Protein AF-A0A1R3J299-F1 (afdb_monomer_lite)

Secondary structure (DSSP, 8-state):
-------EEEEEETTEEEEEEESS-STHHHHHHHHHHHS-SSSEEEEEEETTEEEEEEEETTEEEE-

pLDDT: mean 75.84, std 9.53, range [43.66, 88.62]

Foldseek 3Di:
DDPPPPAKKFKAQQLRTPDIDGPDPDCPVVVVSVVSPVDDLDQDWDWDDDPNDIWIWGRDPRITITD

InterPro domains:
  IPR010908 Longin domain [PF13774] (32-65)
  IPR010908 Longin domain [PS50859] (10-67)
  IPR010908 Longin domain [cd14824] (7-66)
  IPR011012 Longin-like domain superfamily [SSF64356] (6-65)
  IPR051097 Synaptobrevin-like vesicular transport protein [PTHR21136] (4-65)

Structure (mmCIF, N/CA/C/O backbone):
data_AF-A0A1R3J299-F1
#
_entry.id   AF-A0A1R3J299-F1
#
loop_
_atom_site.group_PDB
_atom_site.id
_atom_site.type_symbol
_atom_site.label_atom_id
_atom_si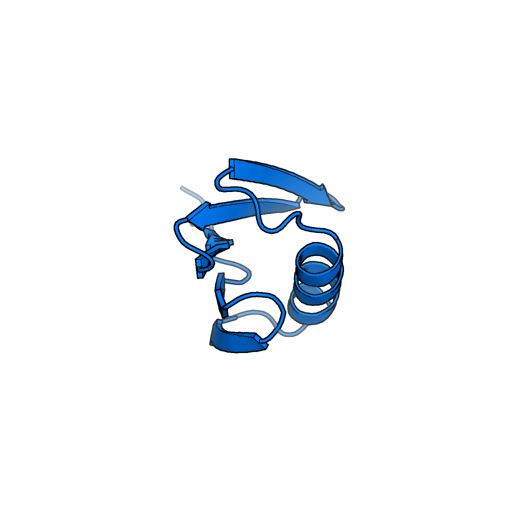te.label_alt_id
_atom_site.label_comp_id
_atom_site.label_asym_id
_atom_site.label_entity_id
_atom_site.label_seq_id
_atom_site.pdbx_PDB_ins_code
_atom_site.Cartn_x
_atom_site.Cartn_y
_atom_site.Cartn_z
_atom_site.occupancy
_atom_site.B_iso_or_equiv
_atom_site.auth_seq_id
_atom_site.auth_comp_id
_atom_site.auth_asym_id
_atom_site.auth_atom_id
_atom_site.pdbx_PDB_model_num
ATOM 1 N N . MET A 1 1 ? -4.187 -7.365 27.798 1.00 43.66 1 MET A N 1
ATOM 2 C CA . MET A 1 1 ? -3.948 -8.046 26.509 1.00 43.66 1 MET A CA 1
ATOM 3 C C . MET A 1 1 ? -4.581 -7.173 25.438 1.00 43.66 1 MET A C 1
ATOM 5 O O . MET A 1 1 ? -5.769 -7.302 25.194 1.00 43.66 1 MET A O 1
ATOM 9 N N . GLY A 1 2 ? -3.851 -6.168 24.946 1.00 44.62 2 GLY A N 1
ATOM 10 C CA . GLY A 1 2 ? -4.391 -5.221 23.969 1.00 44.62 2 GLY A CA 1
ATOM 11 C C . GLY A 1 2 ? -4.499 -5.916 22.622 1.00 44.62 2 GLY A C 1
ATOM 12 O O . GLY A 1 2 ? -3.490 -6.409 22.126 1.00 44.62 2 GLY A O 1
ATOM 13 N N . GLN A 1 3 ? -5.708 -6.016 22.075 1.00 49.53 3 GLN A N 1
ATOM 14 C CA . GLN A 1 3 ? -5.894 -6.442 20.693 1.00 49.53 3 GLN A CA 1
ATOM 15 C C . GLN A 1 3 ? -5.037 -5.520 19.822 1.00 49.53 3 GLN A C 1
ATOM 17 O O . GLN A 1 3 ? -5.237 -4.308 19.820 1.00 49.53 3 GLN A O 1
ATOM 22 N N . GLN A 1 4 ? -4.047 -6.080 19.128 1.00 58.53 4 GLN A N 1
ATOM 23 C CA . GLN A 1 4 ? -3.429 -5.407 17.991 1.00 58.53 4 GLN A CA 1
ATOM 24 C C . GLN A 1 4 ? -4.511 -5.354 16.913 1.00 58.53 4 GLN A C 1
ATOM 26 O O . GLN A 1 4 ? -4.619 -6.262 16.094 1.00 58.53 4 GLN A O 1
ATOM 31 N N . SER A 1 5 ? -5.407 -4.371 17.015 1.00 68.75 5 SER A N 1
ATOM 32 C CA . SER A 1 5 ? -6.483 -4.183 16.053 1.00 68.75 5 SER A CA 1
ATOM 33 C C . SER A 1 5 ? -5.860 -3.927 14.689 1.00 68.75 5 SER A C 1
ATOM 35 O O . SER A 1 5 ? -4.963 -3.092 14.557 1.00 68.75 5 SER A O 1
ATOM 37 N N . LEU A 1 6 ? -6.316 -4.675 13.688 1.00 72.81 6 LEU A N 1
ATOM 38 C CA . LEU A 1 6 ? -5.923 -4.466 12.306 1.00 72.81 6 LEU A CA 1
ATOM 39 C C . LEU A 1 6 ? -6.421 -3.083 11.890 1.00 72.81 6 LEU A C 1
ATOM 41 O O . LEU A 1 6 ? -7.618 -2.876 11.711 1.00 72.81 6 LEU A O 1
ATOM 45 N N . ILE A 1 7 ? -5.507 -2.120 11.791 1.00 78.19 7 ILE A N 1
ATOM 46 C CA . ILE A 1 7 ? -5.897 -0.741 11.490 1.00 78.19 7 ILE A CA 1
ATOM 47 C C . ILE A 1 7 ? -6.359 -0.642 10.042 1.00 78.19 7 ILE A C 1
ATOM 49 O O . ILE A 1 7 ? -7.383 -0.032 9.759 1.00 78.19 7 ILE A O 1
ATOM 53 N N . TYR A 1 8 ? -5.600 -1.250 9.133 1.00 82.31 8 TYR A N 1
ATOM 54 C CA . TYR A 1 8 ? -5.876 -1.215 7.710 1.00 82.31 8 TYR A CA 1
ATOM 55 C C . TYR A 1 8 ? -5.202 -2.390 7.005 1.00 82.31 8 TYR A C 1
ATOM 57 O O . TYR A 1 8 ? -4.024 -2.662 7.243 1.00 82.31 8 TYR A O 1
ATOM 65 N N . ALA A 1 9 ? -5.929 -3.049 6.108 1.00 83.88 9 ALA A N 1
ATOM 66 C CA . ALA A 1 9 ? -5.392 -4.061 5.210 1.00 83.88 9 ALA A CA 1
ATOM 67 C C . ALA A 1 9 ? -5.924 -3.855 3.795 1.00 83.88 9 ALA A C 1
ATOM 69 O O . ALA A 1 9 ? -7.075 -3.472 3.612 1.00 83.88 9 ALA A O 1
ATOM 70 N N . PHE A 1 10 ? -5.111 -4.161 2.786 1.00 84.44 10 PHE A N 1
ATOM 71 C CA . PHE A 1 10 ? -5.598 -4.277 1.417 1.00 84.44 10 PHE A CA 1
ATOM 72 C C . PHE A 1 10 ? -4.859 -5.348 0.634 1.00 84.44 10 PHE A C 1
ATOM 74 O O . PHE A 1 10 ? -3.756 -5.764 0.994 1.00 84.44 10 PHE A O 1
ATOM 81 N N . VAL A 1 11 ? -5.487 -5.740 -0.470 1.00 86.69 11 VAL A N 1
ATOM 82 C CA . VAL A 1 11 ? -4.905 -6.520 -1.553 1.00 86.69 11 VAL A CA 1
ATOM 83 C C . VAL A 1 11 ? -4.880 -5.650 -2.800 1.00 86.69 11 VAL A C 1
ATOM 85 O O . VAL A 1 11 ? -5.920 -5.160 -3.235 1.00 86.69 11 VAL A O 1
ATOM 88 N N . ALA A 1 12 ? -3.703 -5.459 -3.390 1.00 85.81 12 ALA A N 1
ATOM 89 C CA . ALA A 1 12 ? -3.550 -4.729 -4.647 1.00 85.81 12 ALA A CA 1
ATOM 90 C C . ALA A 1 12 ? -2.759 -5.536 -5.669 1.00 85.81 12 ALA A C 1
ATOM 92 O O . ALA A 1 12 ? -1.919 -6.353 -5.300 1.00 85.81 12 ALA A O 1
ATOM 93 N N . ARG A 1 13 ? -3.002 -5.269 -6.954 1.00 84.50 13 ARG A N 1
ATOM 94 C CA . ARG A 1 13 ? -2.176 -5.746 -8.063 1.00 84.50 13 ARG A CA 1
ATOM 95 C C . ARG A 1 13 ? -1.507 -4.552 -8.736 1.00 84.50 13 ARG A C 1
ATOM 97 O O . ARG A 1 13 ? -2.176 -3.744 -9.381 1.00 84.50 13 ARG A O 1
ATOM 104 N N . GLY A 1 14 ? -0.191 -4.428 -8.582 1.00 80.56 14 GLY A N 1
ATOM 105 C CA . GLY A 1 14 ? 0.514 -3.195 -8.948 1.00 80.56 14 GLY A CA 1
ATOM 106 C C . GLY A 1 14 ? 0.006 -2.014 -8.113 1.00 80.56 14 GLY A C 1
ATOM 107 O O . GLY A 1 14 ? 0.073 -2.063 -6.892 1.00 80.56 14 GLY A O 1
ATOM 108 N N . THR A 1 15 ? -0.538 -0.977 -8.754 1.00 82.12 15 THR A N 1
ATOM 109 C CA . THR A 1 15 ? -1.130 0.198 -8.080 1.00 82.12 15 THR A CA 1
ATOM 110 C C . THR A 1 15 ? -2.652 0.128 -7.925 1.00 82.12 15 THR A C 1
ATOM 112 O O . THR A 1 15 ? -3.257 1.051 -7.383 1.00 82.12 15 THR A O 1
ATOM 115 N N . VAL A 1 16 ? -3.286 -0.954 -8.387 1.00 86.00 16 VAL A N 1
ATOM 116 C CA . VAL A 1 16 ? -4.745 -1.114 -8.354 1.00 86.00 16 VAL A CA 1
ATOM 117 C C . VAL A 1 16 ? -5.149 -1.918 -7.125 1.00 86.00 16 VAL A C 1
ATOM 119 O O . VAL A 1 16 ? -4.849 -3.109 -7.039 1.00 86.00 16 VAL A O 1
ATOM 122 N N . VAL A 1 17 ? -5.850 -1.278 -6.188 1.00 86.69 17 VAL A N 1
ATOM 123 C CA . VAL A 1 17 ? -6.438 -1.942 -5.017 1.00 86.69 17 VAL A CA 1
ATOM 124 C C . VAL A 1 17 ? -7.647 -2.770 -5.458 1.00 86.69 17 VAL A C 1
ATOM 126 O O . VAL A 1 17 ? -8.546 -2.263 -6.122 1.00 86.69 17 VAL A O 1
ATOM 129 N N . LEU A 1 18 ? -7.637 -4.060 -5.123 1.00 88.62 18 LEU A N 1
ATOM 130 C CA . LEU A 1 18 ? -8.696 -5.025 -5.432 1.00 88.62 18 LEU A CA 1
ATOM 131 C C . LEU A 1 18 ? -9.689 -5.164 -4.277 1.00 88.62 18 LEU A C 1
ATOM 133 O O . LEU A 1 18 ? -10.879 -5.355 -4.508 1.00 88.62 18 LEU A O 1
ATOM 137 N N . ALA A 1 19 ? -9.187 -5.096 -3.047 1.00 86.38 19 ALA A N 1
ATOM 138 C CA . ALA A 1 19 ? -9.983 -5.128 -1.832 1.00 86.38 19 ALA A CA 1
ATOM 139 C C . ALA A 1 19 ? -9.231 -4.396 -0.726 1.00 86.38 19 ALA A C 1
ATOM 141 O O . ALA A 1 19 ? -8.022 -4.580 -0.592 1.00 86.38 19 ALA A O 1
ATOM 142 N N . ASP A 1 20 ? -9.937 -3.620 0.081 1.00 87.38 20 ASP A N 1
ATOM 143 C CA . ASP A 1 20 ? -9.412 -2.989 1.281 1.00 87.38 20 ASP A CA 1
ATOM 144 C C . ASP A 1 20 ? -10.375 -3.162 2.457 1.00 87.38 20 ASP A C 1
ATOM 146 O O . ASP A 1 20 ? -11.567 -3.422 2.291 1.00 87.38 20 ASP A O 1
ATOM 150 N N . PHE A 1 21 ? -9.825 -3.078 3.661 1.00 85.19 21 PHE A N 1
ATOM 151 C CA . PHE A 1 21 ? -10.561 -3.183 4.905 1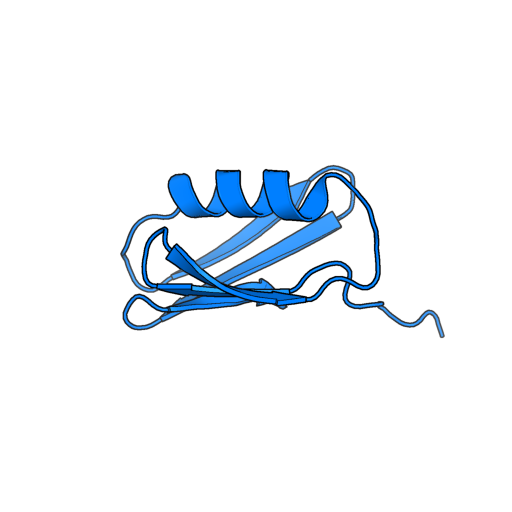.00 85.19 21 PHE A CA 1
ATOM 152 C C . PHE A 1 21 ? -9.949 -2.261 5.954 1.00 85.19 21 PHE A C 1
ATOM 154 O O . PHE A 1 21 ? -8.737 -2.261 6.178 1.00 85.19 21 PHE A O 1
ATOM 161 N N . THR A 1 22 ? -10.811 -1.506 6.628 1.00 83.94 22 THR A N 1
ATOM 162 C CA . THR A 1 22 ? -10.467 -0.687 7.786 1.00 83.94 22 THR A CA 1
ATOM 163 C C . THR A 1 22 ? -11.637 -0.657 8.755 1.00 83.94 22 THR A C 1
ATOM 165 O O . THR A 1 22 ? -12.783 -0.477 8.347 1.00 83.94 22 THR A O 1
ATOM 168 N N . GLU A 1 23 ? -11.350 -0.780 10.046 1.00 80.56 23 GLU A N 1
ATOM 169 C CA . GLU A 1 23 ? -12.311 -0.453 11.110 1.00 80.56 23 GLU A CA 1
ATOM 170 C C . GLU A 1 23 ? -12.189 1.018 11.539 1.00 80.56 23 GLU A C 1
ATOM 172 O O . GLU A 1 23 ? -13.030 1.547 12.265 1.00 80.56 23 GLU A O 1
ATOM 177 N N . PHE A 1 24 ? -11.146 1.703 11.064 1.00 76.19 24 PHE A N 1
ATOM 178 C CA . PHE A 1 24 ? -10.806 3.067 11.435 1.00 76.19 24 PHE A CA 1
ATOM 179 C C . PHE A 1 24 ? -11.062 4.017 10.264 1.00 76.19 24 PHE A C 1
ATOM 181 O O . PHE A 1 24 ? -10.568 3.827 9.153 1.00 76.19 24 PHE A O 1
ATOM 188 N N . SER A 1 25 ? -11.799 5.097 10.515 1.00 73.00 25 SER A N 1
ATOM 189 C CA . SER A 1 25 ? -11.866 6.217 9.573 1.00 73.00 25 SER A CA 1
ATOM 190 C C . SER A 1 25 ? -10.659 7.130 9.791 1.00 73.00 25 SER A C 1
ATOM 192 O O . SER A 1 25 ? -10.453 7.632 10.894 1.00 73.00 25 SER A O 1
ATOM 194 N N . GLY A 1 26 ? -9.843 7.341 8.757 1.00 74.62 26 GLY A N 1
ATOM 195 C CA . GLY A 1 26 ? -8.649 8.180 8.853 1.00 74.62 26 GLY A CA 1
ATOM 196 C C . GLY A 1 26 ? -7.792 8.179 7.589 1.00 74.62 26 GLY A C 1
ATOM 197 O O . GLY A 1 26 ? -8.178 7.648 6.552 1.00 74.62 26 GLY A O 1
ATOM 198 N N . ASN A 1 27 ? -6.592 8.755 7.685 1.00 78.44 27 ASN A N 1
ATOM 199 C CA . ASN A 1 27 ? -5.666 8.902 6.553 1.00 78.44 27 ASN A CA 1
ATOM 200 C C . ASN A 1 27 ? -4.899 7.614 6.193 1.00 78.44 27 ASN A C 1
ATOM 202 O O . ASN A 1 27 ? -4.022 7.651 5.330 1.00 78.44 27 ASN A O 1
ATOM 206 N N . PHE A 1 28 ? -5.205 6.481 6.832 1.00 78.25 28 PHE A N 1
ATOM 207 C CA . PHE A 1 28 ? -4.490 5.215 6.641 1.00 78.25 28 PHE A CA 1
ATOM 208 C C . PHE A 1 28 ? -4.571 4.720 5.193 1.00 78.25 28 PHE A C 1
ATOM 210 O O . PHE A 1 28 ? -3.541 4.406 4.599 1.00 78.25 28 PHE A O 1
ATOM 217 N N . THR A 1 29 ? -5.760 4.761 4.588 1.00 80.31 29 THR A N 1
ATOM 218 C CA . THR A 1 29 ? -5.988 4.392 3.181 1.00 80.31 29 THR A CA 1
ATOM 219 C C . THR A 1 29 ? -5.131 5.232 2.228 1.00 80.31 29 THR A C 1
ATOM 221 O O . THR A 1 29 ? -4.520 4.709 1.291 1.00 80.31 29 THR A O 1
ATOM 224 N N . THR A 1 30 ? -5.025 6.538 2.497 1.00 83.69 30 THR A N 1
ATOM 225 C CA . THR A 1 30 ? -4.224 7.480 1.703 1.00 83.69 30 THR A CA 1
ATOM 226 C C . THR A 1 30 ? -2.730 7.209 1.846 1.00 83.69 30 THR A C 1
ATOM 228 O O . THR A 1 30 ? -2.033 7.110 0.837 1.00 83.69 30 THR A O 1
ATOM 231 N N . VAL A 1 31 ? -2.230 7.056 3.078 1.00 82.06 31 VAL A N 1
ATOM 232 C CA . VAL A 1 31 ? -0.812 6.748 3.352 1.00 82.06 31 VAL A CA 1
ATOM 233 C C . VAL A 1 31 ?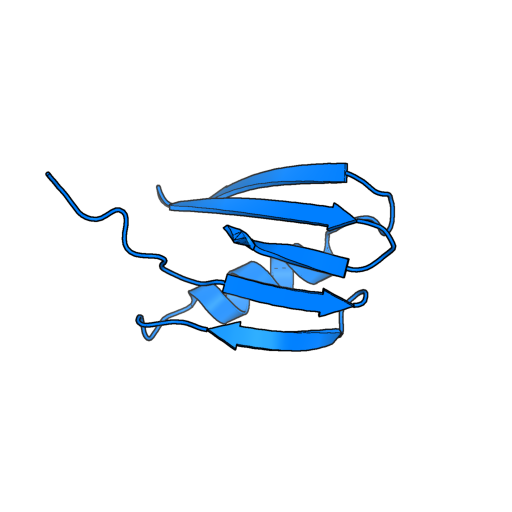 -0.414 5.455 2.655 1.00 82.06 31 VAL A C 1
ATOM 235 O O . VAL A 1 31 ? 0.600 5.393 1.963 1.00 82.06 31 VAL A O 1
ATOM 238 N N . ALA A 1 32 ? -1.252 4.435 2.766 1.00 79.25 32 ALA A N 1
ATOM 239 C CA . ALA A 1 32 ? -0.954 3.132 2.220 1.00 79.25 32 ALA A CA 1
ATOM 240 C C . ALA A 1 32 ? -1.035 3.101 0.680 1.00 79.25 32 ALA A C 1
ATOM 242 O O . ALA A 1 32 ? -0.200 2.467 0.037 1.00 79.25 32 ALA A O 1
ATOM 243 N N . SER A 1 33 ? -1.939 3.879 0.071 1.00 80.00 33 SER A N 1
ATOM 244 C CA . SER A 1 33 ? -1.951 4.113 -1.384 1.00 80.00 33 SER A CA 1
ATOM 245 C C . SER A 1 33 ? -0.721 4.892 -1.867 1.00 80.00 33 SER A C 1
ATOM 247 O O . SER A 1 33 ? -0.217 4.648 -2.963 1.00 80.00 33 SER A O 1
ATOM 249 N N . GLN A 1 34 ? -0.191 5.825 -1.071 1.00 83.88 34 GLN A N 1
ATOM 250 C CA . GLN A 1 34 ? 1.063 6.511 -1.401 1.00 83.88 34 GLN A CA 1
ATOM 251 C C . GLN A 1 34 ? 2.264 5.567 -1.313 1.00 83.88 34 GLN A C 1
ATOM 253 O O . GLN A 1 34 ? 3.142 5.614 -2.175 1.00 83.88 34 GLN A O 1
ATOM 258 N N . CYS A 1 35 ? 2.306 4.700 -0.298 1.00 79.44 35 CYS A N 1
ATOM 259 C CA . CYS A 1 35 ? 3.306 3.641 -0.203 1.00 79.44 35 CYS A CA 1
ATOM 260 C C . CYS A 1 35 ? 3.211 2.700 -1.406 1.00 79.44 35 CYS A C 1
ATOM 262 O O . CYS A 1 35 ? 4.238 2.400 -2.004 1.00 79.44 35 CYS A O 1
ATOM 264 N N . LEU A 1 36 ? 1.997 2.330 -1.827 1.00 79.50 36 LEU A N 1
ATOM 265 C CA . LEU A 1 36 ? 1.756 1.474 -2.988 1.00 79.50 36 LEU A CA 1
ATOM 266 C C . LEU A 1 36 ? 2.412 2.008 -4.270 1.00 79.50 36 LEU A C 1
ATOM 268 O O . LEU A 1 36 ? 3.069 1.257 -4.981 1.00 79.50 36 LEU A O 1
ATOM 272 N N . HIS A 1 37 ? 2.312 3.314 -4.527 1.00 80.75 37 HIS A N 1
ATOM 273 C CA . HIS A 1 37 ? 2.958 3.951 -5.683 1.00 80.75 37 HIS A CA 1
ATOM 274 C C . HIS A 1 37 ? 4.490 3.990 -5.602 1.00 80.75 37 HIS A C 1
ATOM 276 O O . HIS A 1 37 ? 5.152 4.146 -6.625 1.00 80.75 37 HIS A O 1
ATOM 282 N N . LYS A 1 38 ? 5.059 3.882 -4.397 1.00 79.94 38 LYS A N 1
ATOM 283 C CA . LYS A 1 38 ? 6.511 3.881 -4.169 1.00 79.94 38 LYS A CA 1
ATOM 284 C C . LYS A 1 38 ? 7.110 2.475 -4.171 1.00 79.94 38 LYS A C 1
ATOM 286 O O . LYS A 1 38 ? 8.333 2.352 -4.208 1.00 79.94 38 LYS A O 1
ATOM 291 N N . LEU A 1 39 ? 6.284 1.430 -4.095 1.00 74.69 39 LEU A N 1
ATOM 292 C CA . LEU A 1 39 ? 6.768 0.058 -4.030 1.00 74.69 39 LEU A CA 1
ATOM 293 C C . LEU A 1 39 ? 7.310 -0.388 -5.396 1.00 74.69 39 LEU A C 1
ATOM 295 O O . LEU A 1 39 ? 6.622 -0.254 -6.411 1.00 74.69 39 LEU A O 1
ATOM 299 N N . PRO A 1 40 ? 8.531 -0.944 -5.449 1.00 72.88 40 PRO A N 1
ATOM 300 C CA . PRO A 1 40 ? 9.026 -1.566 -6.665 1.00 72.88 40 PRO A CA 1
ATOM 301 C C . PRO A 1 40 ? 8.222 -2.840 -6.954 1.00 72.88 40 PRO A C 1
ATOM 303 O O . PRO A 1 40 ? 7.864 -3.576 -6.039 1.00 72.88 40 PRO A O 1
ATOM 306 N N . ALA A 1 41 ? 8.010 -3.161 -8.232 1.00 69.81 41 ALA A N 1
ATOM 307 C CA . ALA A 1 41 ? 7.306 -4.378 -8.663 1.00 69.81 41 ALA A CA 1
ATOM 308 C C . ALA A 1 41 ? 8.071 -5.693 -8.378 1.00 69.81 41 ALA A C 1
ATOM 310 O O . ALA A 1 41 ? 7.674 -6.757 -8.847 1.00 69.81 41 ALA A O 1
ATOM 311 N N . SER A 1 42 ? 9.191 -5.621 -7.657 1.00 70.69 42 SER A N 1
ATOM 312 C CA . SER A 1 42 ? 10.035 -6.768 -7.338 1.00 70.69 42 SER A CA 1
ATOM 313 C C . SER A 1 42 ? 9.515 -7.460 -6.081 1.00 70.69 42 SER A C 1
ATOM 315 O O . SER A 1 42 ? 9.216 -6.778 -5.099 1.00 70.69 42 SER A O 1
ATOM 317 N N . ASN A 1 43 ? 9.434 -8.795 -6.098 1.00 66.31 43 ASN A N 1
ATOM 318 C CA . ASN A 1 43 ? 8.978 -9.581 -4.950 1.00 66.31 43 ASN A CA 1
ATOM 319 C C . ASN A 1 43 ? 9.851 -9.293 -3.731 1.00 66.31 43 ASN A C 1
ATOM 321 O O . ASN A 1 43 ? 11.026 -9.666 -3.697 1.00 66.31 43 ASN A O 1
ATOM 325 N N . ASN A 1 44 ? 9.287 -8.605 -2.745 1.00 72.94 44 ASN A N 1
ATOM 326 C CA . ASN A 1 44 ? 10.017 -8.219 -1.556 1.00 72.94 44 AS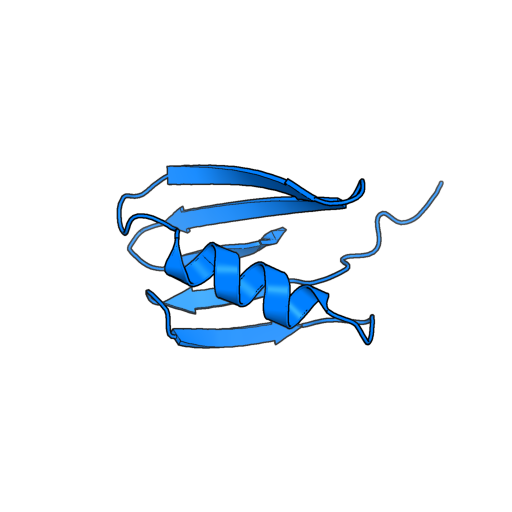N A CA 1
ATOM 327 C C . ASN A 1 44 ? 9.061 -7.849 -0.418 1.00 72.94 44 ASN A C 1
ATOM 329 O O . ASN A 1 44 ? 7.918 -7.434 -0.637 1.00 72.94 44 ASN A O 1
ATOM 333 N N . ARG A 1 45 ? 9.550 -7.992 0.812 1.00 80.12 45 ARG A N 1
ATOM 334 C CA . ARG A 1 45 ? 8.838 -7.584 2.020 1.00 80.12 45 ARG A CA 1
ATOM 335 C C . ARG A 1 45 ? 9.363 -6.227 2.466 1.00 80.12 45 ARG A C 1
ATOM 337 O O . ARG A 1 45 ? 10.556 -6.077 2.712 1.00 80.12 45 ARG A O 1
ATOM 344 N N . PHE A 1 46 ? 8.470 -5.260 2.612 1.00 77.38 46 PHE A N 1
ATOM 345 C CA . PHE A 1 46 ? 8.789 -3.935 3.126 1.00 77.38 46 PHE A CA 1
ATOM 346 C C . PHE A 1 46 ? 8.029 -3.690 4.418 1.00 77.38 46 PHE A C 1
ATOM 348 O O . PHE A 1 46 ? 6.852 -4.016 4.528 1.00 77.38 46 PHE A O 1
ATOM 355 N N . THR A 1 47 ? 8.690 -3.072 5.384 1.00 81.62 47 THR A N 1
ATOM 356 C CA . THR A 1 47 ? 8.042 -2.600 6.602 1.00 81.62 47 THR A CA 1
ATOM 357 C C . THR A 1 47 ? 8.244 -1.099 6.664 1.00 81.62 47 THR A C 1
ATOM 359 O O . THR A 1 47 ? 9.373 -0.617 6.592 1.00 81.62 47 THR A O 1
ATOM 362 N N . TYR A 1 48 ? 7.143 -0.361 6.736 1.00 75.88 48 TYR A N 1
ATOM 363 C CA . TYR A 1 48 ? 7.141 1.089 6.809 1.00 75.88 48 TYR A CA 1
ATOM 364 C C . TYR A 1 48 ? 6.579 1.513 8.158 1.00 75.88 48 TYR A C 1
ATOM 366 O O . TYR A 1 48 ? 5.436 1.198 8.473 1.00 75.88 48 TYR A O 1
ATOM 374 N N . ASN A 1 49 ? 7.362 2.235 8.950 1.00 77.19 49 ASN A N 1
ATOM 375 C CA . ASN A 1 49 ? 6.876 2.816 10.195 1.00 77.19 49 ASN A CA 1
ATOM 376 C C . ASN A 1 49 ? 6.519 4.286 9.966 1.00 77.19 49 ASN A C 1
ATOM 378 O O . ASN A 1 49 ? 7.366 5.064 9.535 1.00 77.19 49 ASN A O 1
ATOM 382 N N . CYS A 1 50 ? 5.276 4.665 10.259 1.00 68.31 50 CYS A N 1
ATOM 383 C CA . CYS A 1 50 ? 4.801 6.047 10.194 1.00 68.31 50 CYS A CA 1
ATOM 384 C C . CYS A 1 50 ? 3.993 6.366 11.453 1.00 68.31 50 CYS A C 1
ATOM 386 O O . CYS A 1 50 ? 3.049 5.647 11.770 1.00 68.31 50 CYS A O 1
ATOM 388 N N . ASP A 1 51 ? 4.373 7.422 12.177 1.00 70.69 51 ASP A N 1
ATOM 389 C CA . ASP A 1 51 ? 3.651 7.926 13.360 1.00 70.69 51 ASP A CA 1
ATOM 390 C C . ASP A 1 51 ? 3.323 6.852 14.413 1.00 70.69 51 ASP A C 1
ATOM 392 O O . ASP A 1 51 ? 2.222 6.793 14.954 1.00 70.69 51 ASP A O 1
ATOM 396 N N . GLY A 1 52 ? 4.274 5.951 14.676 1.00 75.06 52 GLY A N 1
ATOM 397 C CA . GLY A 1 52 ? 4.098 4.853 15.635 1.00 75.06 52 GLY A CA 1
ATOM 398 C C . GLY A 1 52 ? 3.294 3.657 15.111 1.00 75.06 52 GLY A C 1
ATOM 399 O O . GLY A 1 52 ? 3.176 2.660 15.819 1.00 75.06 52 GLY A O 1
ATOM 400 N N . HIS A 1 53 ? 2.806 3.710 13.871 1.00 74.94 53 HIS A N 1
ATOM 401 C CA . HIS A 1 53 ? 2.148 2.596 13.195 1.00 74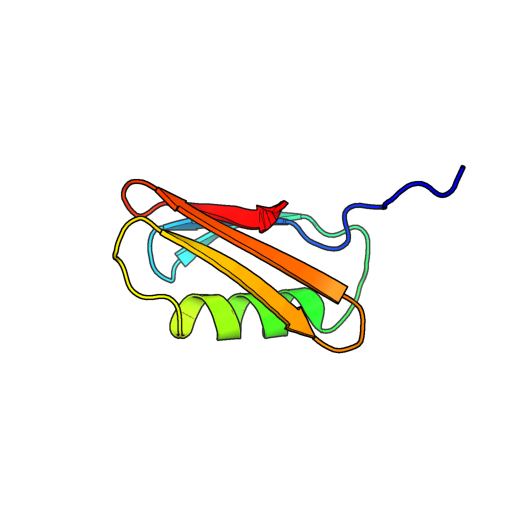.94 53 HIS A CA 1
ATOM 402 C C . HIS A 1 53 ? 3.119 1.875 12.266 1.00 74.94 53 HIS A C 1
ATOM 404 O O . HIS A 1 53 ? 3.896 2.502 11.544 1.00 74.94 53 HIS A O 1
ATOM 410 N N . THR A 1 54 ? 3.059 0.549 12.276 1.00 80.25 54 THR A N 1
ATOM 411 C CA . THR A 1 54 ? 3.854 -0.315 11.405 1.00 80.25 54 THR A CA 1
ATOM 412 C C . THR A 1 54 ? 2.968 -0.809 10.268 1.00 80.25 54 THR A C 1
ATOM 414 O O . THR A 1 54 ? 1.952 -1.447 10.516 1.00 80.25 54 THR A O 1
ATOM 417 N N . PHE A 1 55 ? 3.365 -0.541 9.029 1.00 77.81 55 PHE A N 1
ATOM 418 C CA . PHE A 1 55 ? 2.715 -1.027 7.817 1.00 77.81 55 PHE A CA 1
ATOM 419 C C . PHE A 1 55 ? 3.605 -2.080 7.172 1.00 77.81 55 PHE A C 1
ATOM 421 O O . PHE A 1 55 ? 4.719 -1.777 6.738 1.00 77.81 55 PHE A O 1
ATOM 428 N N . ASN A 1 56 ? 3.131 -3.317 7.099 1.00 79.94 56 ASN A N 1
ATOM 429 C CA . ASN A 1 56 ? 3.850 -4.386 6.418 1.00 79.94 56 ASN A CA 1
ATOM 430 C C . ASN A 1 56 ? 3.322 -4.524 4.995 1.00 79.94 56 ASN A C 1
ATOM 432 O O . ASN A 1 56 ? 2.125 -4.628 4.799 1.00 79.94 56 ASN A O 1
ATOM 436 N N . TYR A 1 57 ? 4.206 -4.571 4.011 1.00 78.62 57 TYR A N 1
ATOM 437 C CA . TYR A 1 57 ? 3.872 -4.840 2.621 1.00 78.62 57 TYR A CA 1
ATOM 438 C C . TYR A 1 57 ? 4.598 -6.104 2.199 1.00 78.62 57 TYR A C 1
ATOM 440 O O . TYR A 1 57 ? 5.823 -6.190 2.304 1.00 78.62 57 TYR A O 1
ATOM 448 N N . LEU A 1 58 ? 3.854 -7.080 1.701 1.00 82.31 58 LEU A N 1
ATOM 449 C CA . LEU A 1 58 ? 4.415 -8.237 1.024 1.00 82.31 58 LEU A CA 1
ATOM 450 C C . LEU A 1 58 ? 4.073 -8.130 -0.455 1.00 82.31 58 LEU A C 1
ATOM 452 O O . LEU A 1 58 ? 2.909 -8.285 -0.801 1.00 82.31 58 LEU A O 1
ATOM 456 N N . VAL A 1 59 ? 5.072 -7.863 -1.299 1.00 79.06 59 VAL A N 1
ATOM 457 C CA . VAL A 1 59 ? 4.935 -7.967 -2.754 1.00 79.06 59 VAL A CA 1
ATOM 458 C C . VAL A 1 59 ? 5.259 -9.409 -3.139 1.00 79.06 59 VAL A C 1
ATOM 460 O O . VAL A 1 59 ? 6.410 -9.827 -3.016 1.00 79.06 59 VAL A O 1
ATOM 463 N N . ASP A 1 60 ? 4.270 -10.164 -3.604 1.00 78.75 60 ASP A N 1
ATOM 464 C CA . ASP A 1 60 ? 4.459 -11.513 -4.135 1.00 78.75 60 ASP A CA 1
ATOM 465 C C . ASP A 1 60 ? 3.712 -11.685 -5.460 1.00 78.75 60 ASP A C 1
ATOM 467 O O . ASP A 1 60 ? 2.496 -11.525 -5.544 1.00 78.75 60 ASP A O 1
ATOM 471 N N . ASN A 1 61 ? 4.458 -11.955 -6.530 1.00 73.00 61 ASN A N 1
ATOM 472 C CA . ASN A 1 61 ? 3.940 -12.182 -7.878 1.00 73.00 61 ASN A CA 1
ATOM 473 C C . ASN A 1 61 ? 3.045 -11.028 -8.387 1.00 73.00 61 ASN A C 1
ATOM 475 O O . ASN A 1 61 ? 2.065 -11.232 -9.106 1.00 73.00 61 ASN A O 1
ATOM 479 N N . GLY A 1 62 ? 3.371 -9.796 -7.974 1.00 64.44 62 GLY A N 1
ATOM 480 C CA . GLY A 1 62 ? 2.613 -8.583 -8.286 1.00 64.44 62 GLY A CA 1
ATOM 481 C C . GLY A 1 62 ? 1.404 -8.311 -7.384 1.00 64.44 62 GLY A C 1
ATOM 482 O O . GLY A 1 62 ? 0.722 -7.313 -7.619 1.00 64.44 62 GLY A O 1
ATOM 483 N N . PHE A 1 63 ? 1.147 -9.148 -6.373 1.00 59.75 63 PHE A N 1
ATOM 484 C CA . PHE A 1 63 ? 0.136 -8.927 -5.340 1.00 59.75 63 PHE A CA 1
ATOM 485 C C . PHE A 1 63 ? 0.758 -8.315 -4.092 1.00 59.75 63 PHE A C 1
ATOM 487 O O . PHE A 1 63 ? 1.827 -8.735 -3.662 1.00 59.75 63 PHE A O 1
ATOM 494 N N . ILE A 1 64 ? 0.082 -7.328 -3.512 1.00 67.44 64 ILE A N 1
ATOM 495 C CA . ILE A 1 64 ? 0.524 -6.636 -2.303 1.00 67.44 64 ILE A CA 1
ATOM 496 C C . ILE A 1 64 ? -0.483 -6.904 -1.202 1.00 67.44 64 ILE A C 1
ATOM 498 O O . ILE A 1 64 ? -1.633 -6.499 -1.344 1.00 67.44 64 ILE A O 1
ATOM 502 N N . ALA A 1 65 ? -0.052 -7.586 -0.141 1.00 65.94 65 ALA A N 1
ATOM 503 C CA . ALA A 1 65 ? -0.856 -7.850 1.050 1.00 65.94 65 ALA A CA 1
ATOM 504 C C . ALA A 1 65 ? -0.289 -7.094 2.258 1.00 65.94 65 ALA A C 1
ATOM 506 O O . ALA A 1 65 ? 0.928 -7.107 2.479 1.00 65.94 65 ALA A O 1
ATOM 507 N N . ILE A 1 66 ? -1.175 -6.457 3.031 1.00 66.38 66 ILE A N 1
ATOM 508 C CA . ILE A 1 66 ? -0.833 -5.780 4.289 1.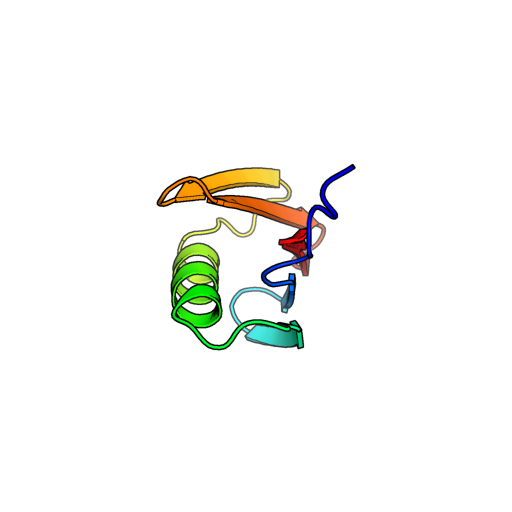00 66.38 66 ILE A CA 1
ATOM 509 C C . ILE A 1 66 ? -1.339 -6.583 5.482 1.00 66.38 66 ILE A C 1
ATOM 511 O O . ILE A 1 66 ? -2.477 -7.054 5.468 1.00 66.38 66 ILE A O 1
ATOM 515 N N . GLN A 1 67 ? -0.482 -6.716 6.499 1.00 58.69 67 GLN A N 1
ATOM 516 C CA . GLN A 1 67 ? -0.789 -7.311 7.801 1.00 58.69 67 GLN A CA 1
ATOM 517 C C . GLN A 1 67 ? -0.418 -6.368 8.941 1.00 58.69 67 GLN A C 1
ATOM 519 O O . GLN A 1 67 ? 0.675 -5.748 8.864 1.00 58.69 67 GLN A O 1
#

Radius of gyration: 11.63 Å; chains: 1; bounding box: 22×21×36 Å

Organism: Corchorus capsularis (NCBI:txid210143)

Sequence (67 aa):
MGQQSLIYAFVARGTVVLADFTEFSGNFTTVASQCLHKLPASNNRFTYNCDGHTFNYLVDNGFIAIQ